Protein AF-A0A961DV67-F1 (afdb_monomer_lite)

Radius of gyration: 10.86 Å; chains: 1; bounding box: 21×13×31 Å

Sequence (42 aa):
MRIFVTGSNGQLGTELMQRLGDSHHEVVGVDVDTCDITDRDQ

Secondary structure (DSSP, 8-state):
-EEEEESTTSHHHHHHHHHHHTSSSEEEEE-TTT--TT-S--

pLDDT: mean 96.32, std 3.18, range [80.88, 98.62]

Foldseek 3Di:
DEEEAEPLVDPCNVVVCVVCVPDPYHYHYDYCVRDNPVDPPD

Structure (mmCIF, N/CA/C/O backbone):
data_AF-A0A961DV67-F1
#
_entry.id   AF-A0A961DV67-F1
#
loop_
_atom_site.group_PDB
_atom_site.id
_atom_site.type_symbol
_atom_site.label_atom_id
_atom_site.label_alt_id
_atom_site.label_comp_id
_atom_site.label_asym_id
_atom_site.label_entity_id
_atom_site.label_seq_id
_atom_site.pdbx_PDB_ins_code
_atom_site.Cartn_x
_atom_site.Cartn_y
_atom_site.Cartn_z
_atom_site.occupancy
_atom_site.B_iso_or_equiv
_atom_site.auth_seq_id
_atom_site.auth_comp_id
_atom_site.auth_asym_id
_atom_site.auth_atom_id
_atom_site.pdbx_PDB_model_num
ATOM 1 N N . MET A 1 1 ? -13.822 7.291 8.640 1.00 94.25 1 MET A N 1
ATOM 2 C CA . MET A 1 1 ? -13.212 7.889 7.431 1.00 94.25 1 MET A CA 1
ATOM 3 C C . MET A 1 1 ? -12.818 6.765 6.493 1.00 94.25 1 MET A C 1
ATOM 5 O O . MET A 1 1 ? -12.678 5.644 6.969 1.00 94.25 1 MET A O 1
ATOM 9 N N . ARG A 1 2 ? -12.676 7.054 5.197 1.00 96.44 2 ARG A N 1
ATOM 10 C CA . ARG A 1 2 ? -12.125 6.105 4.224 1.00 96.44 2 ARG A CA 1
ATOM 11 C C . ARG A 1 2 ? -10.657 6.431 4.004 1.00 96.44 2 ARG A C 1
ATOM 13 O O . ARG A 1 2 ? -10.341 7.593 3.757 1.00 96.44 2 ARG A O 1
ATOM 20 N N . ILE A 1 3 ? -9.792 5.435 4.147 1.00 97.56 3 ILE A N 1
ATOM 21 C CA . ILE A 1 3 ? -8.341 5.574 4.024 1.00 97.56 3 ILE A CA 1
ATOM 22 C C . ILE A 1 3 ? -7.874 4.639 2.913 1.00 97.56 3 ILE A C 1
ATOM 24 O O . ILE A 1 3 ? -8.151 3.443 2.946 1.00 97.56 3 ILE A O 1
ATOM 28 N N . PHE A 1 4 ? -7.164 5.201 1.940 1.00 97.25 4 PHE A N 1
ATOM 29 C CA . PHE A 1 4 ? -6.567 4.467 0.832 1.00 97.25 4 PHE A CA 1
ATOM 30 C C . PHE A 1 4 ? -5.046 4.516 0.976 1.00 97.25 4 PHE A C 1
ATOM 32 O O . PHE A 1 4 ? -4.473 5.606 1.025 1.00 97.25 4 PHE A O 1
ATOM 39 N N . VAL A 1 5 ? -4.407 3.354 1.106 1.00 98.06 5 VAL A N 1
ATOM 40 C CA . VAL A 1 5 ? -2.960 3.227 1.327 1.00 98.06 5 VAL A CA 1
ATOM 41 C C . VAL A 1 5 ? -2.324 2.616 0.084 1.00 98.06 5 VAL A C 1
ATOM 43 O O . VAL A 1 5 ? -2.590 1.461 -0.228 1.00 98.06 5 VAL A O 1
ATOM 46 N N . THR A 1 6 ? -1.471 3.373 -0.605 1.00 98.19 6 THR A N 1
ATOM 47 C CA . THR A 1 6 ? -0.641 2.866 -1.708 1.00 98.19 6 THR A CA 1
ATOM 48 C C . THR A 1 6 ? 0.708 2.363 -1.183 1.00 98.19 6 THR A C 1
ATOM 50 O O . THR A 1 6 ? 1.199 2.845 -0.159 1.00 98.19 6 THR A O 1
ATOM 53 N N . GLY A 1 7 ? 1.308 1.379 -1.860 1.00 98.44 7 GLY A N 1
ATOM 54 C CA . GLY A 1 7 ? 2.534 0.720 -1.390 1.00 98.44 7 GLY A CA 1
ATOM 55 C C . GLY A 1 7 ? 2.315 -0.076 -0.098 1.00 98.44 7 GLY A C 1
ATOM 56 O O . GLY A 1 7 ? 3.164 -0.058 0.803 1.00 98.44 7 GLY A O 1
ATOM 57 N N . SER A 1 8 ? 1.145 -0.711 0.042 1.00 98.19 8 SER A N 1
ATOM 58 C CA . SER A 1 8 ? 0.722 -1.369 1.281 1.00 98.19 8 SER A CA 1
ATOM 59 C C . SER A 1 8 ? 1.608 -2.544 1.704 1.00 98.19 8 SER A C 1
ATOM 61 O O . SER A 1 8 ? 1.611 -2.883 2.883 1.00 98.19 8 SER A O 1
ATOM 63 N N . ASN A 1 9 ? 2.395 -3.128 0.798 1.00 98.31 9 ASN A N 1
ATOM 64 C CA . ASN A 1 9 ? 3.311 -4.235 1.087 1.00 98.31 9 ASN A CA 1
ATOM 65 C C . ASN A 1 9 ? 4.729 -3.754 1.455 1.00 98.31 9 ASN A C 1
ATOM 67 O O . ASN A 1 9 ? 5.591 -4.563 1.797 1.00 98.31 9 ASN A O 1
ATOM 71 N N . GLY A 1 10 ? 4.996 -2.442 1.428 1.00 98.31 10 GLY A N 1
ATOM 72 C CA . GLY A 1 10 ? 6.243 -1.865 1.933 1.00 98.31 10 GLY A CA 1
ATOM 73 C C . GLY A 1 10 ? 6.355 -1.931 3.463 1.00 98.31 10 GLY A C 1
ATOM 74 O O . GLY A 1 10 ? 5.382 -2.217 4.164 1.00 98.31 10 GLY A O 1
ATOM 75 N N . GLN A 1 11 ? 7.536 -1.605 4.010 1.00 98.62 11 GLN A N 1
ATOM 76 C CA . GLN A 1 11 ? 7.793 -1.681 5.462 1.00 98.62 11 GLN A CA 1
ATOM 77 C C . GLN A 1 11 ? 6.793 -0.864 6.299 1.00 98.62 11 GLN A C 1
ATOM 79 O O . GLN A 1 11 ? 6.271 -1.348 7.298 1.00 98.62 11 GLN A O 1
ATOM 84 N N . LEU A 1 12 ? 6.504 0.372 5.876 1.00 98.38 12 LEU A N 1
ATOM 85 C CA . LEU A 1 12 ? 5.559 1.251 6.561 1.00 98.38 12 LEU A CA 1
ATOM 86 C C . LEU A 1 12 ? 4.121 0.877 6.216 1.00 98.38 12 LEU A C 1
ATOM 88 O O . LEU A 1 12 ? 3.280 0.888 7.105 1.00 98.38 12 LEU A O 1
ATOM 92 N N . GLY A 1 13 ? 3.852 0.539 4.951 1.00 98.12 13 GLY A N 1
ATOM 93 C CA . GLY A 1 13 ? 2.527 0.119 4.497 1.00 98.12 13 GLY A CA 1
ATOM 94 C C . GLY A 1 13 ? 2.000 -1.046 5.328 1.00 98.12 13 GLY A C 1
ATOM 95 O O . GLY A 1 13 ? 0.907 -0.958 5.874 1.00 98.12 13 GLY A O 1
ATOM 96 N N . THR A 1 14 ? 2.826 -2.070 5.539 1.00 98.44 14 THR A N 1
ATOM 97 C CA . THR A 1 14 ? 2.442 -3.280 6.278 1.00 98.44 14 THR A CA 1
ATOM 98 C C . THR A 1 14 ? 2.090 -2.967 7.734 1.00 98.44 14 THR A C 1
ATOM 100 O O . THR A 1 14 ? 1.019 -3.337 8.213 1.00 98.44 14 THR A O 1
ATOM 103 N N . GLU A 1 15 ? 2.963 -2.239 8.435 1.00 98.31 15 GLU A N 1
ATOM 104 C CA . GLU A 1 15 ? 2.743 -1.838 9.832 1.00 98.31 15 GLU A CA 1
ATOM 105 C C . GLU A 1 15 ? 1.537 -0.892 9.966 1.00 98.31 15 GLU A C 1
ATOM 107 O O . GLU A 1 15 ? 0.732 -1.015 10.889 1.00 98.31 15 GLU A O 1
ATOM 112 N N . LEU A 1 16 ? 1.379 0.047 9.029 1.00 97.44 16 LEU A N 1
ATOM 113 C CA . LEU A 1 16 ? 0.260 0.985 9.012 1.00 97.44 16 LEU A CA 1
ATOM 11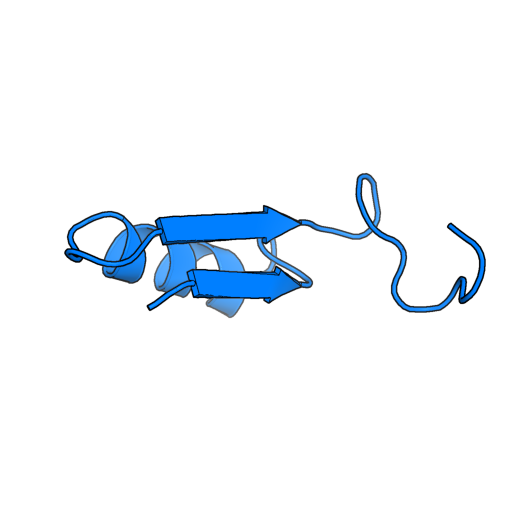4 C C . LEU A 1 16 ? -1.070 0.254 8.810 1.00 97.44 16 LEU A C 1
ATOM 116 O O . LEU A 1 16 ? -2.027 0.542 9.525 1.00 97.44 16 LEU A O 1
ATOM 120 N N . MET A 1 17 ? -1.126 -0.707 7.886 1.00 97.50 17 MET A N 1
ATOM 121 C CA . MET A 1 17 ? -2.317 -1.522 7.642 1.00 97.50 17 MET A CA 1
ATOM 122 C C . MET A 1 17 ? -2.717 -2.322 8.885 1.00 97.50 17 MET A C 1
ATOM 124 O O . MET A 1 17 ? -3.897 -2.348 9.224 1.00 97.50 17 MET A O 1
ATOM 128 N N . GLN A 1 18 ? -1.753 -2.904 9.608 1.00 96.94 18 GLN A N 1
ATOM 129 C CA . GLN A 1 18 ? -2.027 -3.604 10.869 1.00 96.94 18 GLN A CA 1
ATOM 130 C C . GLN A 1 18 ? -2.620 -2.660 11.921 1.00 96.94 18 GLN A C 1
ATOM 132 O O . GLN A 1 18 ? -3.656 -2.961 12.504 1.00 96.94 18 GLN A O 1
ATOM 137 N N . ARG A 1 19 ? -2.022 -1.478 12.113 1.00 96.12 19 ARG A N 1
ATOM 138 C CA . ARG A 1 19 ? -2.513 -0.490 13.091 1.00 96.12 19 ARG A CA 1
ATOM 139 C C . ARG A 1 19 ? -3.879 0.089 12.737 1.00 96.12 19 ARG A C 1
ATOM 141 O O . ARG A 1 19 ? -4.650 0.429 13.630 1.00 96.12 19 ARG A O 1
ATOM 148 N N . LEU A 1 20 ? -4.165 0.255 11.447 1.00 95.75 20 LEU A N 1
ATOM 149 C CA . LEU A 1 20 ? -5.444 0.776 10.974 1.00 95.75 20 LEU A CA 1
ATOM 150 C C . LEU A 1 20 ? -6.541 -0.297 10.925 1.00 95.75 20 LEU A C 1
ATOM 152 O O . LEU A 1 20 ? -7.715 0.067 11.001 1.00 95.75 20 LEU A O 1
ATOM 156 N N . GLY A 1 21 ? -6.185 -1.583 10.838 1.00 91.25 21 GLY 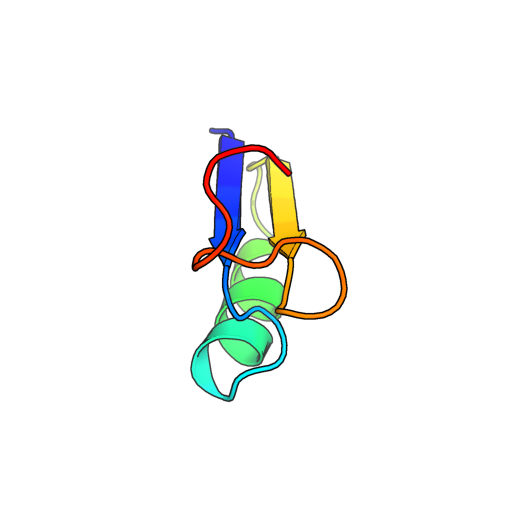A N 1
ATOM 157 C CA . GLY A 1 21 ? -7.130 -2.705 10.847 1.00 91.25 21 GLY A CA 1
ATOM 158 C C . GLY A 1 21 ? -7.992 -2.774 12.112 1.00 91.25 21 GLY A C 1
ATOM 159 O O . GLY A 1 21 ? -9.146 -3.185 12.042 1.00 91.25 21 GLY A O 1
ATOM 160 N N . ASP A 1 22 ? -7.474 -2.273 13.236 1.00 89.50 22 ASP A N 1
ATOM 161 C CA . ASP A 1 22 ? -8.193 -2.191 14.515 1.00 89.50 22 ASP A CA 1
ATOM 162 C C . ASP A 1 22 ? -9.029 -0.900 14.671 1.00 89.50 22 ASP A C 1
ATOM 164 O O . ASP A 1 22 ? -9.633 -0.650 15.718 1.00 89.50 22 ASP A O 1
ATOM 168 N N . SER A 1 23 ? -9.057 -0.032 13.654 1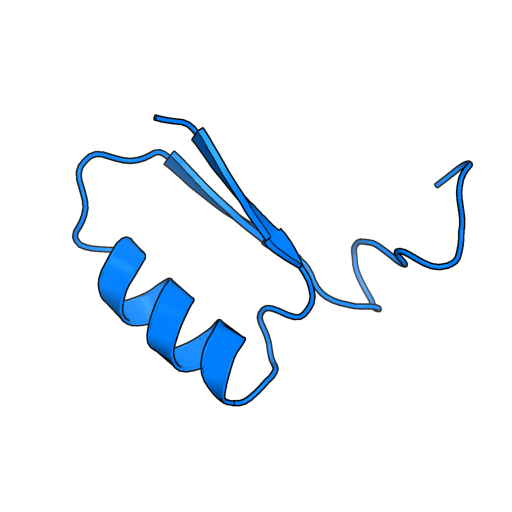.00 90.94 23 SER A N 1
ATOM 169 C CA . SER A 1 23 ? -9.758 1.256 13.711 1.00 90.94 23 SER A CA 1
ATOM 170 C C . SER A 1 23 ? -11.213 1.169 13.225 1.00 90.94 23 SER A C 1
ATOM 172 O O . SER A 1 23 ? -11.611 0.261 12.508 1.00 90.94 23 SER A O 1
ATOM 174 N N . HIS A 1 24 ? -12.026 2.180 13.552 1.00 93.94 24 HIS A N 1
ATOM 175 C CA . HIS A 1 24 ? -13.390 2.339 13.015 1.00 93.94 24 HIS A CA 1
ATOM 176 C C . HIS A 1 24 ? -13.406 2.922 11.584 1.00 93.94 24 HIS A C 1
ATOM 178 O O . HIS A 1 24 ? -14.420 3.457 11.123 1.00 93.94 24 HIS A O 1
ATOM 184 N N . HIS A 1 25 ? -12.256 2.943 10.911 1.00 94.50 25 HIS A N 1
ATOM 185 C CA . HIS A 1 25 ? -12.113 3.453 9.556 1.00 94.50 25 HIS A CA 1
ATOM 186 C C . HIS A 1 25 ? -12.204 2.313 8.544 1.00 94.50 25 HIS A C 1
ATOM 188 O O . HIS A 1 25 ? -11.810 1.186 8.813 1.00 94.50 25 HIS A O 1
ATOM 194 N N . GLU A 1 26 ? -12.720 2.624 7.361 1.00 96.50 26 GLU A N 1
ATOM 195 C CA . GLU A 1 26 ? -12.692 1.710 6.223 1.00 96.50 26 GLU A CA 1
ATOM 196 C C . GLU A 1 26 ? -11.347 1.905 5.518 1.00 96.50 26 GLU A C 1
ATOM 198 O O . GLU A 1 26 ? -11.035 3.019 5.084 1.00 96.50 26 GLU A O 1
ATOM 203 N N . VAL A 1 27 ? -10.534 0.852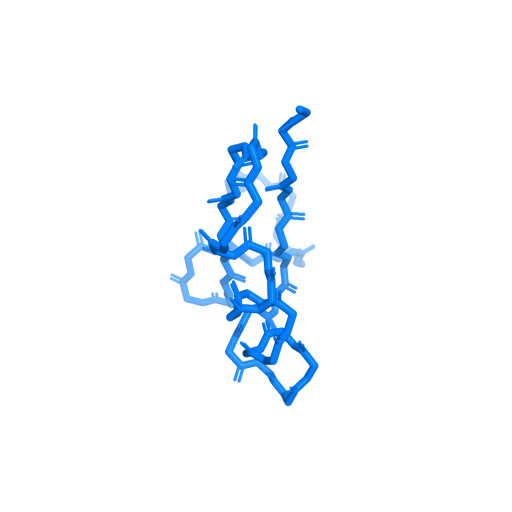 5.465 1.00 97.25 27 VAL A N 1
ATOM 204 C CA . VAL A 1 27 ? -9.141 0.916 5.011 1.00 97.25 27 VAL A CA 1
ATOM 205 C C . VAL A 1 27 ? -8.964 -0.025 3.830 1.00 97.25 27 VAL A C 1
ATOM 207 O O . VAL A 1 27 ? -9.293 -1.205 3.921 1.00 97.25 27 VAL A O 1
ATOM 210 N N . VAL A 1 28 ? -8.428 0.499 2.732 1.00 97.44 28 VAL A N 1
ATOM 211 C CA . VAL A 1 28 ? -8.095 -0.273 1.532 1.00 97.44 28 VAL A CA 1
ATOM 212 C C . VAL A 1 28 ? -6.612 -0.078 1.242 1.00 97.44 28 VAL A C 1
ATOM 214 O O . VAL A 1 28 ? -6.160 1.053 1.058 1.00 97.44 28 VAL A O 1
ATOM 217 N N . GLY A 1 29 ? -5.862 -1.178 1.244 1.00 97.50 29 GLY A N 1
ATOM 218 C CA . GLY A 1 29 ? -4.451 -1.208 0.865 1.00 97.50 29 GLY A CA 1
ATOM 219 C C . GLY A 1 29 ? -4.289 -1.706 -0.567 1.00 97.50 29 GLY A C 1
ATOM 220 O O . GLY A 1 29 ? -4.942 -2.678 -0.946 1.00 97.50 29 GLY A O 1
ATOM 221 N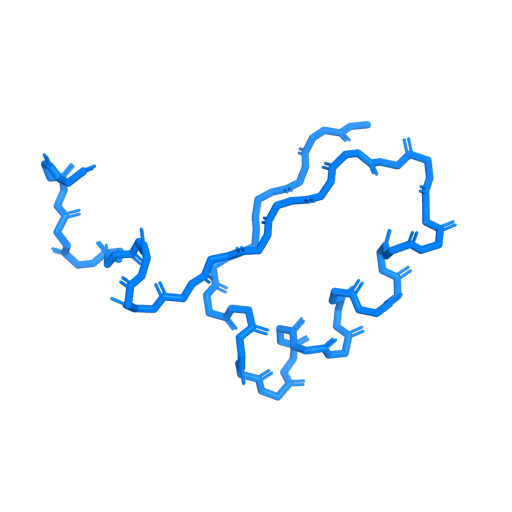 N . VAL A 1 30 ? -3.438 -1.036 -1.337 1.00 98.25 30 VAL A N 1
ATOM 222 C CA . VAL A 1 30 ? -3.027 -1.431 -2.687 1.00 98.25 30 VAL A CA 1
ATOM 223 C C . VAL A 1 30 ? -1.513 -1.316 -2.837 1.00 98.25 30 VAL A C 1
ATOM 225 O O . VAL A 1 30 ? -0.852 -0.525 -2.156 1.00 98.25 30 VAL A O 1
ATOM 228 N N . ASP A 1 31 ? -0.967 -2.071 -3.777 1.00 98.44 31 ASP A N 1
ATOM 229 C CA . ASP A 1 31 ? 0.437 -2.010 -4.174 1.00 98.44 31 ASP A CA 1
ATOM 230 C C . ASP A 1 31 ? 0.557 -2.071 -5.704 1.00 98.44 31 ASP A C 1
ATOM 232 O O . ASP A 1 31 ? -0.450 -2.103 -6.406 1.00 98.44 31 ASP A O 1
ATOM 236 N N . VAL A 1 32 ? 1.778 -2.062 -6.235 1.00 97.81 32 VAL A N 1
ATOM 237 C CA . VAL A 1 32 ? 2.065 -1.958 -7.676 1.00 97.81 32 VAL A CA 1
ATOM 238 C C . VAL A 1 32 ? 1.393 -3.038 -8.541 1.00 97.81 32 VAL A C 1
ATOM 240 O O . VAL A 1 32 ? 1.180 -2.830 -9.729 1.00 97.81 32 VAL A O 1
ATOM 243 N N . ASP A 1 33 ? 1.036 -4.186 -7.968 1.00 96.38 33 ASP A N 1
ATOM 244 C CA . ASP A 1 33 ? 0.330 -5.278 -8.647 1.00 96.38 33 ASP A CA 1
ATOM 245 C C . ASP A 1 33 ? -1.186 -5.048 -8.792 1.00 96.38 33 ASP A C 1
ATOM 247 O O . ASP A 1 33 ? -1.839 -5.723 -9.588 1.00 96.38 33 ASP A O 1
ATOM 251 N N . THR A 1 34 ? -1.745 -4.115 -8.020 1.00 96.31 34 THR A N 1
ATOM 252 C CA . THR A 1 34 ? -3.189 -3.854 -7.908 1.00 96.31 34 THR A CA 1
ATOM 253 C C . THR A 1 34 ? -3.577 -2.408 -8.215 1.00 96.31 34 THR A C 1
ATOM 255 O O . THR A 1 34 ? -4.710 -2.163 -8.620 1.00 96.31 34 THR A O 1
ATOM 258 N N . CYS A 1 35 ? -2.663 -1.457 -8.018 1.00 96.81 35 CYS A N 1
ATOM 259 C CA . CYS A 1 35 ? -2.805 -0.052 -8.377 1.00 96.81 35 CYS A CA 1
ATOM 260 C C . CYS A 1 35 ? -1.413 0.540 -8.625 1.00 96.81 35 CYS A C 1
ATOM 262 O O . CYS A 1 35 ? -0.684 0.894 -7.689 1.00 96.81 35 CYS A O 1
ATOM 264 N N . ASP A 1 36 ? -1.041 0.650 -9.897 1.00 97.75 36 ASP A N 1
ATOM 265 C CA . ASP A 1 36 ? 0.191 1.322 -10.293 1.00 97.75 36 ASP A CA 1
ATOM 266 C C . ASP A 1 36 ? -0.013 2.842 -10.296 1.00 97.75 36 ASP A C 1
ATOM 268 O O . ASP A 1 36 ? -0.618 3.406 -11.201 1.00 97.75 36 ASP A O 1
ATOM 272 N N . ILE A 1 37 ? 0.545 3.535 -9.301 1.00 97.50 37 ILE A N 1
ATOM 273 C CA . ILE A 1 37 ? 0.446 5.000 -9.192 1.00 97.50 37 ILE A CA 1
ATOM 274 C C . ILE A 1 37 ? 1.178 5.759 -10.315 1.00 97.50 37 ILE A C 1
ATOM 276 O O . ILE A 1 37 ? 1.062 6.985 -10.398 1.00 97.50 37 ILE A O 1
ATOM 280 N N . THR A 1 38 ? 1.981 5.069 -11.132 1.00 97.88 38 THR A N 1
ATOM 281 C CA . THR A 1 38 ? 2.643 5.647 -12.309 1.00 97.88 38 THR A CA 1
ATOM 282 C C . THR A 1 38 ? 1.770 5.594 -13.562 1.00 97.88 38 THR A C 1
ATOM 284 O O . THR A 1 38 ? 2.020 6.359 -14.498 1.00 97.88 38 THR A O 1
ATOM 287 N N . ASP A 1 39 ? 0.713 4.778 -13.550 1.00 97.44 39 ASP A N 1
ATOM 288 C CA . ASP A 1 39 ? -0.316 4.723 -14.581 1.00 97.44 39 ASP A CA 1
ATOM 289 C C . ASP A 1 39 ? -1.526 5.566 -14.152 1.00 97.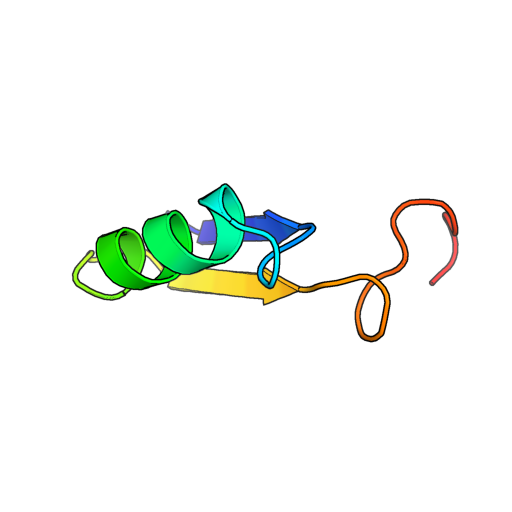44 39 ASP A C 1
ATOM 291 O O . ASP A 1 39 ? -2.166 5.321 -13.133 1.00 97.44 39 ASP A O 1
ATOM 295 N N . ARG A 1 40 ? -1.831 6.617 -14.917 1.00 95.38 40 ARG A N 1
ATOM 296 C CA . ARG A 1 40 ? -2.939 7.530 -14.599 1.00 95.38 40 ARG A CA 1
ATOM 297 C C . ARG A 1 40 ? -4.303 6.945 -14.961 1.00 95.38 40 ARG A C 1
ATOM 299 O O . ARG A 1 40 ? -5.295 7.366 -14.368 1.00 95.38 40 ARG A O 1
ATOM 306 N N . ASP A 1 41 ? -4.343 6.063 -15.953 1.00 95.19 41 ASP A N 1
ATOM 307 C CA . ASP A 1 41 ? -5.579 5.638 -16.613 1.00 95.19 41 ASP A CA 1
ATOM 308 C C . ASP A 1 41 ? -6.021 4.224 -16.191 1.00 95.19 41 ASP A C 1
ATOM 310 O O . ASP A 1 41 ? -6.991 3.695 -16.741 1.00 95.19 41 ASP A O 1
ATOM 314 N N . GLN A 1 42 ? -5.315 3.629 -15.225 1.00 80.88 42 GLN A N 1
ATOM 315 C CA . GLN A 1 42 ? -5.629 2.338 -14.612 1.00 80.88 42 GLN A CA 1
ATOM 316 C C . GLN A 1 42 ? -6.813 2.415 -13.637 1.00 80.88 42 GLN A C 1
ATOM 318 O O . GLN A 1 42 ? -6.920 3.411 -12.883 1.00 80.88 42 GLN A O 1
#